Protein AF-A0A1S4BD12-F1 (afdb_monomer)

Structure (mmCIF, N/CA/C/O backbone):
data_AF-A0A1S4BD12-F1
#
_entry.id   AF-A0A1S4BD12-F1
#
loop_
_atom_site.group_PDB
_atom_site.id
_atom_site.type_symbol
_atom_site.label_atom_id
_atom_site.label_alt_id
_atom_site.label_comp_id
_atom_site.label_asym_id
_atom_site.label_entity_id
_atom_site.label_seq_id
_atom_site.pdbx_PDB_ins_code
_atom_site.Cartn_x
_atom_site.Cartn_y
_atom_site.Cartn_z
_atom_site.occupancy
_atom_site.B_iso_or_equiv
_atom_site.auth_seq_id
_atom_site.auth_comp_id
_atom_site.auth_asym_id
_atom_site.auth_atom_id
_atom_site.pdbx_PDB_model_num
ATOM 1 N N . MET A 1 1 ? -9.929 17.372 -2.264 1.00 83.88 1 MET A N 1
ATOM 2 C CA . MET A 1 1 ? -10.841 16.929 -1.181 1.00 83.88 1 MET A CA 1
ATOM 3 C C . MET A 1 1 ? -10.259 17.174 0.211 1.00 83.88 1 MET A C 1
ATOM 5 O O . MET A 1 1 ? -10.929 17.832 0.990 1.00 83.88 1 MET A O 1
ATOM 9 N N . LEU A 1 2 ? -9.037 16.720 0.532 1.00 92.00 2 LEU A N 1
ATOM 10 C CA . LEU A 1 2 ? -8.466 16.893 1.882 1.00 92.00 2 LEU A CA 1
ATOM 11 C C . LEU A 1 2 ? -8.406 18.356 2.366 1.00 92.00 2 LEU A C 1
ATOM 13 O O . LEU A 1 2 ? -8.950 18.605 3.436 1.00 92.00 2 LEU A O 1
ATOM 17 N N . PRO A 1 3 ? -7.917 19.342 1.585 1.00 93.25 3 PRO A N 1
ATOM 18 C CA . PRO A 1 3 ? -7.852 20.737 2.043 1.00 93.25 3 PRO A CA 1
ATOM 19 C C . PRO A 1 3 ? -9.219 21.394 2.290 1.00 93.25 3 PRO A C 1
ATOM 21 O O . PRO A 1 3 ? -9.290 22.441 2.917 1.00 93.25 3 PRO A O 1
ATOM 24 N N . LYS A 1 4 ? -10.312 20.790 1.795 1.00 95.56 4 LYS A N 1
ATOM 25 C CA . LYS A 1 4 ? -11.684 21.279 2.006 1.00 95.56 4 LYS A CA 1
ATOM 26 C C . LYS A 1 4 ? -12.235 20.888 3.383 1.00 95.56 4 LYS A C 1
ATOM 28 O O . LYS A 1 4 ? -13.072 21.601 3.918 1.00 95.56 4 LYS A O 1
ATOM 33 N N . TYR A 1 5 ? -11.789 19.759 3.938 1.00 94.62 5 TYR A N 1
ATOM 34 C CA . TYR A 1 5 ? -12.3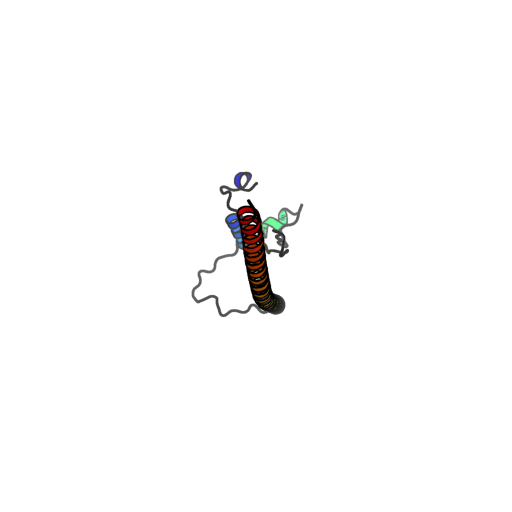20 19.191 5.188 1.00 94.62 5 TYR A CA 1
ATOM 35 C C . TYR A 1 5 ? -11.270 19.082 6.304 1.00 94.62 5 TYR A C 1
ATOM 37 O O . TYR A 1 5 ? -11.621 18.915 7.468 1.00 94.62 5 TYR A O 1
ATOM 45 N N . PHE A 1 6 ? -9.984 19.190 5.965 1.00 94.50 6 PHE A N 1
ATOM 46 C CA . PHE A 1 6 ? -8.856 19.071 6.880 1.00 94.50 6 PHE A CA 1
ATOM 47 C C . PHE A 1 6 ? -7.873 20.222 6.663 1.00 94.50 6 PHE A C 1
ATOM 49 O O . PHE A 1 6 ? -7.687 20.701 5.548 1.00 94.50 6 PHE A O 1
ATOM 56 N N . LYS A 1 7 ? -7.156 20.606 7.725 1.00 94.06 7 LYS A N 1
ATOM 57 C CA . LYS A 1 7 ? -6.114 21.651 7.694 1.00 94.06 7 LYS A CA 1
ATOM 58 C C . LYS A 1 7 ? -4.798 21.190 7.035 1.00 94.06 7 LYS A C 1
ATOM 60 O O . LYS A 1 7 ? -3.744 21.756 7.294 1.00 94.06 7 LYS A O 1
ATOM 65 N N . HIS A 1 8 ? -4.827 20.123 6.238 1.00 94.81 8 HIS A N 1
ATOM 66 C CA . HIS A 1 8 ? -3.665 19.573 5.545 1.00 94.81 8 HIS A CA 1
ATOM 67 C C . HIS A 1 8 ? -4.079 18.938 4.216 1.00 94.81 8 HIS A C 1
ATOM 69 O O . HIS A 1 8 ? -5.206 18.476 4.051 1.00 94.81 8 HIS A O 1
ATOM 75 N N . ASN A 1 9 ? -3.128 18.832 3.287 1.00 94.12 9 ASN A N 1
ATOM 76 C CA . ASN A 1 9 ? -3.306 18.082 2.040 1.00 94.12 9 ASN A CA 1
ATOM 77 C C . ASN A 1 9 ? -2.659 16.681 2.083 1.00 94.12 9 ASN A C 1
ATOM 79 O O . ASN A 1 9 ? -2.688 15.947 1.103 1.00 94.12 9 ASN A O 1
ATOM 83 N N . ASN A 1 10 ? -2.050 16.297 3.212 1.00 93.50 10 ASN A N 1
ATOM 84 C CA . ASN A 1 10 ? -1.308 15.041 3.321 1.00 93.50 10 ASN A CA 1
ATOM 85 C C . ASN A 1 10 ? -2.247 13.842 3.552 1.00 93.50 10 ASN A C 1
ATOM 87 O O . ASN A 1 10 ? -2.933 13.764 4.575 1.00 93.50 10 ASN A O 1
ATOM 91 N N . PHE A 1 11 ? -2.246 12.893 2.615 1.00 93.44 11 PHE A N 1
ATOM 92 C CA . PHE A 1 11 ? -3.038 11.667 2.706 1.00 93.44 11 PHE A CA 1
ATOM 93 C C . PHE A 1 11 ? -2.593 10.753 3.858 1.00 93.44 11 PHE A C 1
ATOM 95 O O . PHE A 1 11 ? -3.433 10.173 4.543 1.00 93.44 11 PHE A O 1
ATOM 102 N N . SER A 1 12 ? -1.297 10.686 4.160 1.00 93.19 12 SER A N 1
ATOM 103 C CA . SER A 1 12 ? -0.772 9.890 5.277 1.00 93.19 12 SER A CA 1
ATOM 104 C C . SER A 1 12 ? -1.300 10.374 6.628 1.00 93.19 12 SER A C 1
ATOM 106 O O . SER A 1 12 ? -1.586 9.562 7.507 1.00 93.19 12 SER A O 1
ATOM 108 N N . SER A 1 13 ? -1.505 11.685 6.790 1.00 92.88 13 SER A N 1
ATOM 109 C CA . SER A 1 13 ? -2.133 12.246 7.993 1.00 92.88 13 SER A CA 1
ATOM 110 C C . SER A 1 13 ? -3.590 11.800 8.130 1.00 92.88 13 SER A C 1
ATOM 112 O O . SER A 1 13 ? -4.019 11.440 9.224 1.00 92.88 13 SER A O 1
ATOM 114 N N . PHE A 1 14 ? -4.332 11.739 7.021 1.00 94.69 14 PHE A N 1
ATOM 115 C CA . PHE A 1 14 ? -5.697 11.208 7.004 1.00 94.69 14 PHE A CA 1
ATOM 116 C C . PHE A 1 14 ? -5.729 9.722 7.399 1.00 94.69 14 PHE A C 1
ATOM 118 O O . PHE A 1 14 ? -6.492 9.334 8.283 1.00 94.69 14 PHE A O 1
ATOM 125 N N . VAL A 1 15 ? -4.835 8.903 6.836 1.00 93.38 15 VAL A N 1
ATOM 126 C CA . VAL A 1 15 ? -4.716 7.478 7.194 1.00 93.38 15 VAL A CA 1
ATOM 127 C C . VAL A 1 15 ? -4.338 7.295 8.669 1.00 93.38 15 VAL A C 1
ATOM 129 O O . VAL A 1 15 ? -4.895 6.436 9.351 1.00 93.38 15 VAL A O 1
ATOM 132 N N . ARG A 1 16 ? -3.446 8.131 9.212 1.00 91.31 16 ARG A N 1
ATOM 133 C CA . ARG A 1 16 ? -3.101 8.105 10.643 1.00 91.31 16 ARG A CA 1
ATOM 134 C C . ARG A 1 16 ? -4.316 8.382 11.531 1.00 91.31 16 ARG A C 1
ATOM 136 O O . ARG A 1 16 ? -4.467 7.727 12.564 1.00 91.31 16 ARG A O 1
ATOM 143 N N . GLN A 1 17 ? -5.188 9.308 11.134 1.00 94.56 17 GLN A N 1
ATOM 144 C CA . GLN A 1 17 ? -6.426 9.575 11.868 1.00 94.56 17 GLN A CA 1
ATOM 145 C C . GLN A 1 17 ? -7.362 8.366 11.825 1.00 94.56 17 GLN A C 1
ATOM 147 O O . GLN A 1 17 ? -7.825 7.933 12.875 1.00 94.56 17 GLN A O 1
ATOM 152 N N . LEU A 1 18 ? -7.552 7.744 10.660 1.00 94.94 18 LEU A N 1
ATOM 153 C CA . LEU A 1 18 ? -8.329 6.505 10.541 1.00 94.94 18 LEU A CA 1
ATOM 154 C C . LEU A 1 18 ? -7.816 5.406 11.488 1.00 94.94 18 LEU A C 1
ATOM 156 O O . LEU A 1 18 ? -8.589 4.838 12.260 1.00 94.94 18 LEU A O 1
ATOM 160 N N . ASN A 1 19 ? -6.502 5.175 11.511 1.00 92.06 19 ASN A N 1
ATOM 161 C CA . ASN A 1 19 ? -5.880 4.182 12.392 1.00 92.06 19 ASN A CA 1
ATOM 162 C C . ASN A 1 19 ? -6.099 4.496 13.883 1.00 92.06 19 ASN A C 1
ATOM 164 O O . ASN A 1 19 ? -6.354 3.594 14.686 1.00 92.06 19 ASN A O 1
ATOM 168 N N . THR A 1 20 ? -6.031 5.779 14.247 1.00 93.38 20 THR A N 1
ATOM 169 C CA . THR A 1 20 ? -6.235 6.278 15.619 1.00 93.38 20 THR A CA 1
ATOM 170 C C . THR A 1 20 ? -7.639 5.960 16.144 1.00 93.38 20 THR A C 1
ATOM 172 O O . THR A 1 20 ? -7.801 5.629 17.320 1.00 93.38 20 THR A O 1
ATOM 175 N N . TYR A 1 21 ? -8.636 6.005 15.260 1.00 93.81 21 TYR A N 1
ATOM 176 C CA . TYR A 1 21 ? -10.029 5.654 15.548 1.00 93.81 21 TYR A CA 1
ATOM 177 C C . TYR A 1 21 ? -10.370 4.195 15.212 1.00 93.81 21 TYR A C 1
ATOM 179 O O . TYR A 1 21 ? -11.524 3.801 15.279 1.00 93.81 21 TYR A O 1
ATOM 187 N N . GLY A 1 22 ? -9.381 3.366 14.865 1.00 92.19 22 GLY A N 1
ATOM 188 C CA . GLY A 1 22 ? -9.568 1.923 14.705 1.00 92.19 22 GLY A CA 1
ATOM 189 C C . GLY A 1 22 ? -10.142 1.454 13.368 1.00 92.19 22 GLY A C 1
ATOM 190 O O . GLY A 1 22 ? -10.480 0.277 13.261 1.00 92.19 22 GLY A O 1
ATOM 191 N N . PHE A 1 23 ? -10.198 2.311 12.349 1.00 94.56 23 PHE A N 1
ATOM 192 C CA . PHE A 1 23 ? -10.539 1.884 10.992 1.00 94.56 23 PHE A CA 1
ATOM 193 C C . PHE A 1 23 ? -9.479 0.918 10.449 1.00 94.56 23 PHE A C 1
ATOM 195 O O . PHE A 1 23 ? -8.279 1.113 10.661 1.00 94.56 23 PHE A O 1
ATOM 202 N N . LYS A 1 24 ? -9.920 -0.116 9.731 1.00 93.56 24 LYS A N 1
ATOM 203 C CA . LYS A 1 24 ? -9.050 -1.136 9.128 1.00 93.56 24 LYS A CA 1
ATOM 204 C C . LYS A 1 24 ? -9.115 -1.065 7.611 1.00 93.56 24 LYS A C 1
ATOM 206 O O . LYS A 1 24 ? -10.178 -0.801 7.054 1.00 93.56 24 LYS A O 1
ATOM 211 N N . LYS A 1 25 ? -7.984 -1.319 6.951 1.00 93.75 25 LYS A N 1
ATOM 212 C CA . LYS A 1 25 ? -7.921 -1.446 5.492 1.00 93.75 25 LYS A CA 1
ATOM 213 C C . LYS A 1 25 ? -8.546 -2.781 5.085 1.00 93.75 25 LYS A C 1
ATOM 215 O O . LYS A 1 25 ? -8.164 -3.809 5.635 1.00 93.75 25 LYS A O 1
ATOM 220 N N . VAL A 1 26 ? -9.481 -2.759 4.138 1.00 91.88 26 VAL A N 1
ATOM 221 C CA . VAL A 1 26 ? -10.220 -3.964 3.700 1.00 91.88 26 VAL A CA 1
ATOM 222 C C . VAL A 1 26 ? -9.842 -4.442 2.298 1.00 91.88 26 VAL A C 1
ATOM 224 O O . VAL A 1 26 ? -10.157 -5.567 1.930 1.00 91.88 26 VAL A O 1
ATOM 227 N N . ALA A 1 27 ? -9.125 -3.623 1.523 1.00 88.62 27 ALA A N 1
ATOM 228 C CA . ALA A 1 27 ? -8.677 -3.972 0.178 1.00 88.62 27 ALA A CA 1
ATOM 229 C C . ALA A 1 27 ? -7.168 -3.763 0.012 1.00 88.62 27 ALA A C 1
ATOM 231 O O . ALA A 1 27 ? -6.606 -2.764 0.459 1.00 88.62 27 ALA A O 1
ATOM 232 N N . SER A 1 28 ? -6.494 -4.676 -0.692 1.00 83.81 28 SER A N 1
ATOM 233 C CA . SER A 1 28 ? -5.058 -4.536 -0.975 1.00 83.81 28 SER A CA 1
ATOM 234 C C . SER A 1 28 ? -4.787 -3.427 -2.003 1.00 83.81 28 SER A C 1
ATOM 236 O O . SER A 1 28 ? -3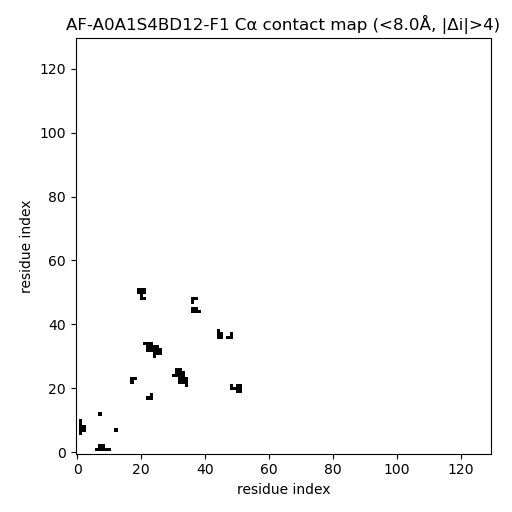.974 -2.532 -1.759 1.00 83.81 28 SER A O 1
ATOM 238 N N . LYS A 1 29 ? -5.552 -3.420 -3.104 1.00 84.62 29 LYS A N 1
ATOM 239 C CA . LYS A 1 29 ? -5.349 -2.536 -4.267 1.00 84.62 29 LYS A CA 1
ATOM 240 C C . LYS A 1 29 ? -6.085 -1.192 -4.191 1.00 84.62 29 LYS A C 1
ATOM 242 O O . LYS A 1 29 ? -5.802 -0.306 -4.990 1.00 84.62 29 LYS A O 1
ATOM 247 N N . ARG A 1 30 ? -7.035 -1.032 -3.263 1.00 89.56 30 ARG A N 1
ATOM 248 C CA . ARG A 1 30 ? -7.854 0.184 -3.114 1.00 89.56 30 ARG A CA 1
ATOM 249 C C . ARG A 1 30 ? -7.715 0.766 -1.710 1.00 89.56 30 ARG A C 1
ATOM 251 O O . ARG A 1 30 ? -7.479 0.039 -0.747 1.00 89.56 30 ARG A O 1
ATOM 258 N N . TRP A 1 31 ? -7.878 2.082 -1.593 1.00 90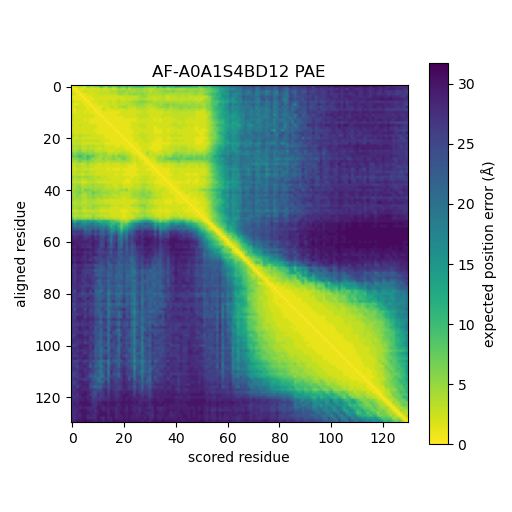.44 31 TRP A N 1
ATOM 259 C CA . TRP A 1 31 ? -7.894 2.799 -0.313 1.00 90.44 31 TRP A CA 1
ATOM 260 C C . TRP A 1 31 ? -9.269 2.696 0.353 1.00 90.44 31 TRP A C 1
ATOM 262 O O . TRP A 1 31 ? -9.952 3.694 0.571 1.00 90.44 31 TRP A O 1
ATOM 272 N N . GLU A 1 32 ? -9.679 1.462 0.640 1.00 94.44 32 GLU A N 1
ATOM 273 C CA . GLU A 1 32 ? -10.953 1.148 1.283 1.00 94.44 32 GLU A CA 1
ATOM 274 C C . GLU A 1 32 ? -10.730 0.843 2.757 1.00 94.44 32 GLU A C 1
ATOM 276 O O . GLU A 1 32 ? -9.894 0.008 3.120 1.00 94.44 32 GLU A O 1
ATOM 281 N N . PHE A 1 33 ? -11.498 1.529 3.599 1.00 94.81 33 PHE A N 1
ATOM 282 C CA . PHE A 1 33 ? -11.421 1.427 5.046 1.00 94.81 33 PHE A CA 1
ATOM 283 C C . PHE A 1 33 ? -12.800 1.149 5.628 1.00 94.81 33 PHE A C 1
ATOM 285 O O . PHE A 1 33 ? -13.798 1.694 5.157 1.00 94.81 33 PHE A O 1
ATOM 292 N N . GLN A 1 34 ? -12.844 0.339 6.680 1.00 93.81 34 GLN A N 1
ATOM 293 C CA . GLN A 1 34 ? -14.078 -0.021 7.369 1.00 93.81 34 GLN A CA 1
ATOM 294 C C . GLN A 1 34 ? -13.918 0.101 8.884 1.00 93.81 34 GLN A C 1
ATOM 296 O O . GLN A 1 34 ? -12.839 -0.122 9.439 1.00 93.81 34 GLN A O 1
ATOM 301 N N . HIS A 1 35 ? -15.023 0.434 9.545 1.00 96.12 35 HIS A N 1
ATOM 302 C CA . HIS A 1 35 ? -15.210 0.294 10.981 1.00 96.12 35 HIS A CA 1
ATOM 303 C C . HIS A 1 35 ? -16.651 -0.165 11.228 1.00 96.12 35 HIS A C 1
ATOM 305 O O . HIS A 1 35 ? -17.579 0.396 10.652 1.00 96.12 35 HIS A O 1
ATOM 311 N N . ASP A 1 36 ? -16.855 -1.136 12.120 1.00 93.94 36 ASP A N 1
ATOM 312 C CA . ASP A 1 36 ? -18.173 -1.750 12.374 1.00 93.94 36 ASP A CA 1
ATOM 313 C C . ASP A 1 36 ? -19.270 -0.752 12.777 1.00 93.94 36 ASP A C 1
ATOM 315 O O . ASP A 1 36 ? -20.453 -0.981 12.539 1.00 93.94 36 ASP A O 1
ATOM 319 N N . LYS A 1 37 ? -18.869 0.379 13.363 1.00 95.56 37 LYS A N 1
ATOM 320 C CA . LYS A 1 37 ? -19.735 1.430 13.897 1.00 95.56 37 LYS A CA 1
ATOM 321 C C . LYS A 1 37 ? -19.804 2.657 12.979 1.00 95.56 37 LYS A C 1
ATOM 323 O O . LYS A 1 37 ? -20.500 3.621 13.267 1.00 95.56 37 LYS A O 1
ATOM 328 N N . PHE A 1 38 ? -19.112 2.623 11.840 1.00 96.81 38 PHE A N 1
ATOM 329 C CA . PHE A 1 38 ? -19.194 3.653 10.811 1.00 96.81 38 PHE A CA 1
ATOM 330 C C . PHE A 1 38 ? -20.105 3.161 9.680 1.00 96.81 38 PHE A C 1
ATOM 332 O O . PHE A 1 38 ? -19.648 2.540 8.720 1.00 96.81 38 PHE A O 1
ATOM 339 N N . LYS A 1 39 ? -21.416 3.407 9.809 1.00 94.81 39 LYS A N 1
ATOM 340 C CA . LYS A 1 39 ? -22.436 2.981 8.834 1.00 94.81 39 LYS A CA 1
ATOM 341 C C . LYS A 1 39 ? -23.232 4.172 8.303 1.00 94.81 39 LYS A C 1
ATOM 343 O O . LYS A 1 39 ? -23.607 5.073 9.054 1.00 94.81 39 LYS A O 1
ATOM 348 N N . LYS A 1 40 ? -23.512 4.171 6.995 1.00 95.56 40 LYS A N 1
ATOM 349 C CA . LYS A 1 40 ? -24.302 5.224 6.337 1.00 95.56 40 LYS A CA 1
ATOM 350 C C . LYS A 1 40 ? -25.700 5.290 6.964 1.00 95.56 40 LYS A C 1
ATOM 352 O O . LYS A 1 40 ? -26.381 4.277 7.039 1.00 95.56 40 LYS A O 1
ATOM 357 N N . GLY A 1 41 ? -26.113 6.483 7.391 1.00 95.25 41 GLY A N 1
ATOM 358 C CA . GLY A 1 41 ? -27.425 6.719 8.006 1.00 95.25 41 GLY A CA 1
ATOM 359 C C . GLY A 1 41 ? -27.512 6.406 9.506 1.00 95.25 41 GLY A C 1
ATOM 360 O O . GLY A 1 41 ? -28.504 6.767 10.125 1.00 95.25 41 GLY A O 1
ATOM 361 N N . CYS A 1 42 ? -26.483 5.812 10.118 1.00 94.19 42 CYS A N 1
ATOM 362 C CA . CYS A 1 42 ? -26.485 5.450 11.541 1.00 94.19 42 CYS A CA 1
ATOM 363 C C . CYS A 1 42 ? -25.525 6.344 12.334 1.00 94.19 42 CYS A C 1
ATOM 365 O O . CYS A 1 42 ? -24.442 5.913 12.734 1.00 94.19 42 CYS A O 1
ATOM 367 N N . ARG A 1 43 ? -25.901 7.609 12.547 1.00 93.81 43 ARG A N 1
ATOM 368 C CA . ARG A 1 43 ? -25.039 8.591 13.227 1.00 93.81 43 ARG A CA 1
ATOM 369 C C . ARG A 1 43 ? -24.784 8.242 14.697 1.00 93.81 43 ARG A C 1
ATOM 371 O O . ARG A 1 43 ? -23.692 8.502 15.184 1.00 93.81 43 ARG A O 1
ATOM 378 N N . GLN A 1 44 ? -25.746 7.606 15.356 1.00 95.62 44 GLN A N 1
ATOM 379 C CA . GLN A 1 44 ? -25.664 7.164 16.749 1.00 95.62 44 GLN A CA 1
ATOM 380 C C . GLN A 1 44 ? -24.472 6.230 17.016 1.00 95.62 44 GLN A C 1
ATOM 382 O O . GLN A 1 44 ? -23.839 6.314 18.058 1.00 95.62 44 GLN A O 1
ATOM 387 N N . LEU A 1 45 ? -24.089 5.403 16.037 1.00 94.44 45 LEU A N 1
ATOM 388 C CA . LEU A 1 45 ? -22.954 4.487 16.182 1.00 94.44 45 LEU A CA 1
ATOM 389 C C . LEU A 1 45 ? -21.600 5.220 16.183 1.00 94.44 45 LEU A C 1
ATOM 391 O O . LEU A 1 45 ? -20.599 4.665 16.632 1.00 94.44 45 LEU A O 1
ATOM 395 N N . LEU A 1 46 ? -21.548 6.469 15.702 1.00 94.38 46 LEU A N 1
ATOM 396 C CA . LEU A 1 46 ? -20.312 7.252 15.681 1.00 94.38 46 LEU A CA 1
ATOM 397 C C . LEU A 1 46 ? -19.843 7.636 17.086 1.00 94.38 46 LEU A C 1
ATOM 399 O O . LEU A 1 46 ? -18.641 7.775 17.290 1.00 94.38 46 LEU A O 1
ATOM 403 N N . GLU A 1 47 ? -20.760 7.776 18.046 1.00 93.62 47 GLU A N 1
ATOM 404 C CA . GLU A 1 47 ? -20.434 8.095 19.447 1.00 93.62 47 GLU A CA 1
ATOM 405 C C . GLU A 1 47 ? -19.599 6.990 20.099 1.00 93.62 47 GLU A C 1
ATOM 407 O O . GLU A 1 47 ? -18.763 7.233 20.967 1.00 93.62 47 GLU A O 1
ATOM 412 N N . GLU A 1 48 ? -19.766 5.764 19.615 1.00 93.50 48 GLU A N 1
ATOM 413 C CA . GLU A 1 48 ? -19.029 4.608 20.087 1.00 93.50 48 GLU A CA 1
ATOM 414 C C . GLU A 1 48 ? -17.633 4.466 19.446 1.00 93.50 48 GLU A C 1
ATOM 416 O O . GLU A 1 48 ? -16.856 3.588 19.848 1.00 93.50 48 GLU A O 1
ATOM 421 N N . ILE A 1 49 ? -17.301 5.288 18.442 1.00 94.38 49 ILE A N 1
ATOM 422 C CA . ILE A 1 49 ? -15.972 5.332 17.823 1.00 94.38 49 ILE A CA 1
ATOM 423 C C . ILE A 1 49 ? -15.090 6.256 18.660 1.00 94.38 49 ILE A C 1
ATOM 425 O O . ILE A 1 49 ? -15.036 7.470 18.465 1.00 94.38 49 ILE A O 1
ATOM 429 N N . THR A 1 50 ? -14.358 5.665 19.598 1.00 93.38 50 THR A N 1
ATOM 430 C CA . THR A 1 50 ? -13.456 6.405 20.481 1.00 93.38 50 THR A CA 1
ATOM 431 C C . THR A 1 50 ? -12.007 6.310 20.019 1.00 93.38 50 THR A C 1
ATOM 433 O O . THR A 1 50 ? -11.571 5.348 19.380 1.00 93.38 50 THR A O 1
ATOM 436 N N . ARG A 1 51 ? -11.229 7.347 20.338 1.00 92.44 51 ARG A N 1
ATOM 437 C CA . ARG A 1 51 ? -9.788 7.355 20.092 1.00 92.44 51 ARG A CA 1
ATOM 438 C C . ARG A 1 51 ? -9.127 6.267 20.933 1.00 92.44 51 ARG A C 1
ATOM 440 O O . ARG A 1 51 ? -9.296 6.240 22.152 1.00 92.44 51 ARG A O 1
ATOM 447 N N . LYS A 1 52 ? -8.302 5.428 20.305 1.00 87.06 52 LYS A N 1
ATOM 448 C CA . LYS A 1 52 ? -7.475 4.466 21.041 1.00 87.06 52 LYS A CA 1
ATOM 449 C C . LYS A 1 52 ? -6.546 5.218 21.997 1.00 87.06 52 LYS A C 1
ATOM 451 O O . LYS A 1 52 ? -5.822 6.124 21.575 1.00 87.06 52 LYS A O 1
ATOM 456 N N . LYS A 1 53 ? -6.576 4.856 23.283 1.00 74.38 53 LYS A N 1
ATOM 457 C CA . LYS A 1 53 ? -5.614 5.361 24.267 1.00 74.38 53 LYS A CA 1
ATOM 458 C C . LYS A 1 53 ? -4.230 4.835 23.882 1.00 74.38 53 LYS A C 1
ATOM 460 O O . LYS A 1 53 ? -4.052 3.632 23.712 1.00 74.38 53 LYS A O 1
ATOM 465 N N . CYS A 1 54 ? -3.270 5.739 23.693 1.00 58.06 54 CYS A N 1
ATOM 466 C CA . CYS A 1 54 ? -1.868 5.345 23.728 1.00 58.06 54 CYS A CA 1
ATOM 467 C C . CYS A 1 54 ? -1.557 5.051 25.191 1.00 58.06 54 CYS A C 1
ATOM 469 O O . CYS A 1 54 ? -1.429 5.990 25.973 1.00 58.06 54 CYS A O 1
ATOM 471 N N . GLU A 1 55 ? -1.476 3.778 25.561 1.00 53.81 55 GLU A N 1
ATOM 472 C CA . GLU A 1 55 ? -0.856 3.416 26.832 1.00 53.81 55 GLU A CA 1
ATOM 473 C C . GLU A 1 55 ? 0.600 3.920 26.797 1.00 53.81 55 GLU A C 1
ATOM 475 O O . GLU A 1 55 ? 1.308 3.639 25.820 1.00 53.81 55 GLU A O 1
ATOM 480 N N . PRO A 1 56 ? 1.058 4.703 27.791 1.00 47.19 56 PRO A N 1
ATOM 481 C CA . PRO A 1 56 ? 2.466 5.050 27.901 1.00 47.19 56 PRO A CA 1
ATOM 482 C C . PRO A 1 56 ? 3.243 3.748 28.116 1.00 47.19 56 PRO A C 1
ATOM 484 O O . PRO A 1 56 ? 3.070 3.058 29.117 1.00 47.19 56 PRO A O 1
ATOM 487 N N . SER A 1 57 ? 4.051 3.362 27.129 1.00 46.16 57 SER A N 1
ATOM 488 C CA . SER A 1 57 ? 4.766 2.089 27.145 1.00 46.16 57 SER A CA 1
ATOM 489 C C . SER A 1 57 ? 5.850 2.093 28.226 1.00 46.16 57 SER A C 1
ATOM 491 O O . SER A 1 57 ? 6.958 2.577 27.997 1.00 46.16 57 SER A O 1
ATOM 493 N N . ALA A 1 58 ? 5.565 1.514 29.386 1.00 51.53 58 ALA A N 1
ATOM 494 C CA . ALA A 1 58 ? 6.598 0.962 30.250 1.00 51.53 58 ALA A CA 1
ATOM 495 C C . ALA A 1 58 ? 6.762 -0.514 29.858 1.00 51.53 58 ALA A C 1
ATOM 497 O O . ALA A 1 58 ? 5.972 -1.334 30.307 1.00 51.53 58 ALA A O 1
ATOM 498 N N . PHE A 1 59 ? 7.755 -0.815 29.008 1.00 42.56 59 PHE A N 1
ATOM 499 C CA . PHE A 1 59 ? 8.173 -2.117 28.431 1.00 42.56 59 PHE A CA 1
ATOM 500 C C . PHE A 1 59 ? 7.917 -2.322 26.916 1.00 42.56 59 PHE A C 1
ATOM 502 O O . PHE A 1 59 ? 6.883 -1.907 26.387 1.00 42.56 59 PHE A O 1
ATOM 509 N N . PRO A 1 60 ? 8.881 -2.940 26.189 1.00 48.31 60 PRO A N 1
ATOM 510 C CA . PRO A 1 60 ? 8.902 -2.988 24.729 1.00 48.31 60 PRO A CA 1
ATOM 511 C C . PRO A 1 60 ? 7.837 -3.929 24.148 1.00 48.31 60 PRO A C 1
ATOM 513 O O . PRO A 1 60 ? 7.652 -5.066 24.571 1.00 48.31 60 PRO A O 1
ATOM 516 N N . ILE A 1 61 ? 7.178 -3.431 23.103 1.00 53.19 61 ILE A N 1
ATOM 517 C CA . ILE A 1 61 ? 5.955 -3.927 22.443 1.00 53.19 61 ILE A CA 1
ATOM 518 C C . ILE A 1 61 ? 6.106 -5.311 21.757 1.00 53.19 61 ILE A C 1
ATOM 520 O O . ILE A 1 61 ? 5.132 -5.867 21.257 1.00 53.19 61 ILE A O 1
ATOM 524 N N . TYR A 1 62 ? 7.293 -5.923 21.750 1.00 52.47 62 TYR A N 1
ATOM 525 C CA . TYR A 1 62 ? 7.603 -7.078 20.893 1.00 52.47 62 TYR A CA 1
ATOM 526 C C . TYR A 1 62 ? 7.169 -8.470 21.403 1.00 52.47 62 TYR A C 1
ATOM 528 O O . TYR A 1 62 ? 7.420 -9.450 20.709 1.00 52.47 62 TYR A O 1
ATOM 536 N N . LEU A 1 63 ? 6.513 -8.601 22.565 1.00 53.59 63 LEU A N 1
ATOM 537 C CA . LEU A 1 63 ? 6.248 -9.920 23.178 1.00 53.59 63 LEU A CA 1
ATOM 538 C C . LEU A 1 63 ? 4.791 -10.218 23.587 1.00 53.59 63 LEU A C 1
ATOM 540 O O . LEU A 1 63 ? 4.570 -11.098 24.413 1.00 53.59 63 LEU A O 1
ATOM 544 N N . LYS A 1 64 ? 3.766 -9.569 23.012 1.00 45.94 64 LYS A N 1
ATOM 545 C CA . LYS A 1 64 ? 2.365 -9.993 23.257 1.00 45.94 64 LYS A CA 1
ATOM 546 C C . LYS A 1 64 ? 1.622 -10.4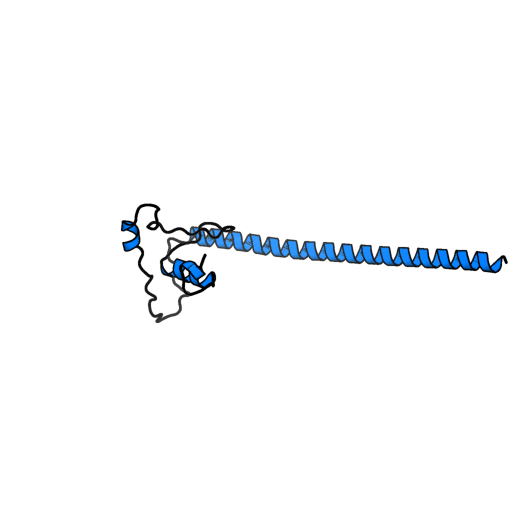30 21.989 1.00 45.94 64 LYS A C 1
ATOM 548 O O . LYS A 1 64 ? 1.064 -9.585 21.288 1.00 45.94 64 LYS A O 1
ATOM 553 N N . PRO A 1 65 ? 1.525 -11.745 21.719 1.00 43.94 65 PRO A N 1
ATOM 554 C CA . PRO A 1 65 ? 0.552 -12.290 20.781 1.00 43.94 65 PRO A CA 1
ATOM 555 C C . PRO A 1 65 ? -0.861 -12.185 21.377 1.00 43.94 65 PRO A C 1
ATOM 557 O O . PRO A 1 65 ? -1.155 -12.761 22.418 1.00 43.94 65 PRO A O 1
ATOM 560 N N . THR A 1 66 ? -1.751 -11.440 20.718 1.00 46.66 66 THR A N 1
ATOM 561 C CA . THR A 1 66 ? -3.198 -11.522 20.971 1.00 46.66 66 THR A CA 1
ATOM 562 C C .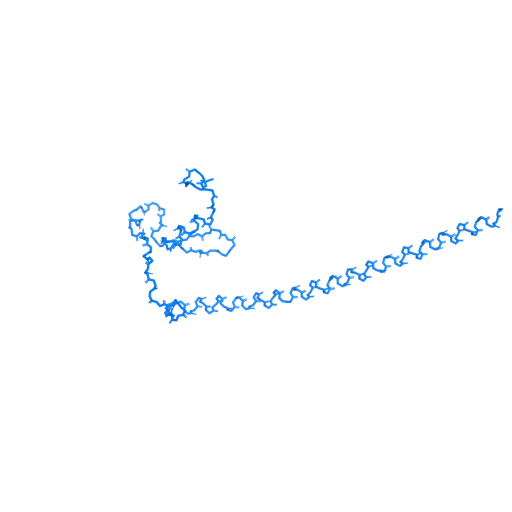 THR A 1 66 ? -3.751 -12.703 20.171 1.00 46.66 66 THR A C 1
ATOM 564 O O . THR A 1 66 ? -3.720 -12.686 18.940 1.00 46.66 66 THR A O 1
ATOM 567 N N . GLU A 1 67 ? -4.263 -13.723 20.857 1.00 51.22 67 GLU A N 1
ATOM 568 C CA . GLU A 1 67 ? -4.600 -15.048 20.301 1.00 51.22 67 GLU A CA 1
ATOM 569 C C . GLU A 1 67 ? -5.719 -15.067 19.241 1.00 51.22 67 GLU A C 1
ATOM 571 O O . GLU A 1 67 ? -5.903 -16.067 18.557 1.00 51.22 67 GLU A O 1
ATOM 576 N N . ARG A 1 68 ? -6.427 -13.954 19.009 1.00 45.31 68 ARG A N 1
ATOM 577 C CA . ARG A 1 68 ? -7.461 -13.857 17.958 1.00 45.31 68 ARG A CA 1
ATOM 578 C C . ARG A 1 68 ? -6.935 -13.538 16.552 1.00 45.31 68 ARG A C 1
ATOM 580 O O . ARG A 1 68 ? -7.723 -13.531 15.615 1.00 45.31 68 ARG A O 1
ATOM 587 N N . ASN A 1 69 ? -5.635 -13.276 16.389 1.00 49.09 69 ASN A N 1
ATOM 588 C CA . ASN A 1 69 ? -5.049 -12.823 15.117 1.00 49.09 69 ASN A CA 1
ATOM 589 C C . ASN A 1 69 ? -4.073 -13.832 14.471 1.00 49.09 69 ASN A C 1
ATOM 591 O O . ASN A 1 69 ? -3.419 -13.520 13.481 1.00 49.09 69 ASN A O 1
ATOM 595 N N . THR A 1 70 ? -3.937 -15.039 15.021 1.00 49.19 70 THR A N 1
ATOM 596 C CA . THR A 1 70 ? -2.917 -16.021 14.604 1.00 49.19 70 THR A CA 1
ATOM 597 C C . THR A 1 70 ? -3.144 -16.601 13.206 1.00 49.19 70 THR A C 1
ATOM 599 O O . THR A 1 70 ? -2.171 -16.864 12.503 1.00 49.19 70 THR A O 1
ATOM 602 N N . PHE A 1 71 ? -4.397 -16.748 12.765 1.00 52.22 71 PHE A N 1
ATOM 603 C CA . PHE A 1 71 ? -4.719 -17.232 11.415 1.00 52.22 71 PHE A CA 1
ATOM 604 C C . PHE A 1 71 ? -4.444 -16.182 10.330 1.00 52.22 71 PHE A C 1
ATOM 606 O O . PHE A 1 71 ? -3.752 -16.483 9.362 1.00 52.22 71 PHE A O 1
ATOM 613 N N . ALA A 1 72 ? -4.878 -14.934 10.537 1.00 52.88 72 ALA A N 1
ATOM 614 C CA . ALA A 1 72 ? -4.643 -13.843 9.588 1.00 52.88 72 ALA A CA 1
ATOM 615 C C . ALA A 1 72 ? -3.147 -13.498 9.456 1.00 52.88 72 ALA A C 1
ATOM 617 O O . ALA A 1 72 ? -2.657 -13.278 8.353 1.00 52.88 72 ALA A O 1
ATOM 618 N N . ILE A 1 73 ? -2.392 -13.529 10.564 1.00 55.62 73 ILE A N 1
ATOM 619 C CA . ILE A 1 73 ? -0.938 -13.303 10.541 1.00 55.62 73 ILE A CA 1
ATOM 620 C C . ILE A 1 73 ? -0.203 -14.457 9.840 1.00 55.62 73 ILE A C 1
ATOM 622 O O . ILE A 1 73 ? 0.799 -14.221 9.167 1.00 55.62 73 ILE A O 1
ATOM 626 N N . LYS A 1 74 ? -0.661 -15.709 9.983 1.00 57.47 74 LYS A N 1
ATOM 627 C CA . LYS A 1 74 ? -0.063 -16.846 9.262 1.00 57.47 74 LYS A CA 1
ATOM 628 C C . LYS A 1 74 ? -0.270 -16.712 7.758 1.00 57.47 74 LYS A C 1
ATOM 630 O O . LYS A 1 74 ? 0.704 -16.807 7.023 1.00 57.47 74 LYS A O 1
ATOM 635 N N . GLU A 1 75 ? -1.491 -16.425 7.322 1.00 58.50 75 GLU A N 1
ATOM 636 C CA . GLU A 1 75 ? -1.827 -16.274 5.903 1.00 58.50 75 GLU A CA 1
ATOM 637 C C . GLU A 1 75 ? -1.106 -15.076 5.259 1.00 58.50 75 GLU A C 1
ATOM 639 O O . GLU A 1 75 ? -0.553 -15.191 4.161 1.00 58.50 75 GLU A O 1
ATOM 644 N N . GLU A 1 76 ? -1.004 -13.951 5.974 1.00 66.69 76 GLU A N 1
ATOM 645 C CA . GLU A 1 76 ? -0.239 -12.780 5.532 1.00 66.69 76 GLU A CA 1
ATOM 646 C C . GLU A 1 76 ? 1.267 -13.080 5.454 1.00 66.69 76 GLU A C 1
ATOM 648 O O . GLU A 1 76 ? 1.926 -12.695 4.487 1.00 66.69 76 GLU A O 1
ATOM 653 N N . ASN A 1 77 ? 1.820 -13.832 6.411 1.00 68.19 77 ASN A N 1
ATOM 654 C CA . ASN A 1 77 ? 3.220 -14.259 6.369 1.00 68.19 77 ASN A CA 1
ATOM 655 C C . ASN A 1 77 ? 3.505 -15.238 5.223 1.00 68.19 77 ASN A C 1
ATOM 657 O O . ASN A 1 77 ? 4.533 -15.094 4.560 1.00 68.19 77 ASN A O 1
ATOM 661 N N . THR A 1 78 ? 2.606 -16.189 4.958 1.00 75.19 78 THR A N 1
ATOM 662 C CA . THR A 1 78 ? 2.723 -17.117 3.823 1.00 75.19 78 THR A CA 1
ATOM 663 C C . THR A 1 78 ? 2.649 -16.361 2.498 1.00 75.19 78 THR A C 1
ATOM 665 O O . THR A 1 78 ? 3.508 -16.537 1.636 1.00 75.19 78 THR A O 1
ATOM 668 N N . THR A 1 79 ? 1.695 -15.437 2.363 1.00 80.94 79 THR A N 1
ATOM 669 C CA . THR A 1 79 ? 1.568 -14.576 1.177 1.00 80.94 79 THR A CA 1
ATOM 670 C C . THR A 1 79 ? 2.822 -13.725 0.974 1.00 80.94 79 THR A C 1
ATOM 672 O O . THR A 1 79 ? 3.329 -13.604 -0.140 1.00 80.94 79 THR A O 1
ATOM 675 N N . ARG A 1 80 ? 3.383 -13.174 2.058 1.00 83.50 80 ARG A N 1
ATOM 676 C CA . ARG A 1 80 ? 4.625 -12.392 2.017 1.00 83.50 80 ARG A CA 1
ATOM 677 C C . ARG A 1 80 ? 5.825 -13.227 1.570 1.00 83.50 80 ARG A C 1
ATOM 679 O O . ARG A 1 80 ? 6.652 -12.722 0.816 1.00 83.50 80 ARG A O 1
ATOM 686 N N . GLN A 1 81 ? 5.925 -14.480 2.016 1.00 83.19 81 GLN A N 1
ATOM 687 C CA . GLN A 1 81 ? 6.988 -15.398 1.595 1.00 83.19 81 GLN A CA 1
ATOM 688 C C . GLN A 1 81 ? 6.880 -15.754 0.109 1.00 83.19 81 GLN A C 1
ATOM 690 O O . GLN A 1 81 ? 7.881 -15.674 -0.599 1.00 83.19 81 GLN A O 1
ATOM 695 N N . LEU A 1 82 ? 5.674 -16.059 -0.381 1.00 88.56 82 LEU A N 1
ATOM 696 C CA . LEU A 1 82 ? 5.440 -16.340 -1.802 1.00 88.56 82 LEU A CA 1
ATOM 697 C C . LEU A 1 82 ? 5.804 -15.138 -2.681 1.00 88.56 82 LEU A C 1
ATOM 699 O O . LEU A 1 82 ? 6.535 -15.288 -3.656 1.00 88.56 82 LEU A O 1
ATOM 703 N N . LEU A 1 83 ? 5.384 -13.932 -2.286 1.00 88.06 83 LEU A N 1
ATOM 704 C CA . LEU A 1 83 ? 5.727 -12.700 -3.000 1.00 88.06 83 LEU A CA 1
ATOM 705 C C . LEU A 1 83 ? 7.235 -12.419 -3.000 1.00 88.06 83 LEU A C 1
ATOM 707 O O . LEU A 1 83 ? 7.760 -11.879 -3.974 1.00 88.06 83 LEU A O 1
ATOM 711 N N . MET A 1 84 ? 7.947 -12.746 -1.918 1.00 85.38 84 MET A N 1
ATOM 712 C CA . MET A 1 84 ? 9.406 -12.603 -1.867 1.00 85.38 84 MET A CA 1
ATOM 713 C C . MET A 1 84 ? 10.104 -13.554 -2.841 1.00 85.38 84 MET A C 1
ATOM 715 O O . MET A 1 84 ? 11.022 -13.122 -3.543 1.00 85.38 84 MET A O 1
ATOM 719 N N . GLU A 1 85 ? 9.658 -14.808 -2.917 1.00 91.62 85 GLU A N 1
ATOM 720 C CA . GLU A 1 85 ? 10.225 -15.790 -3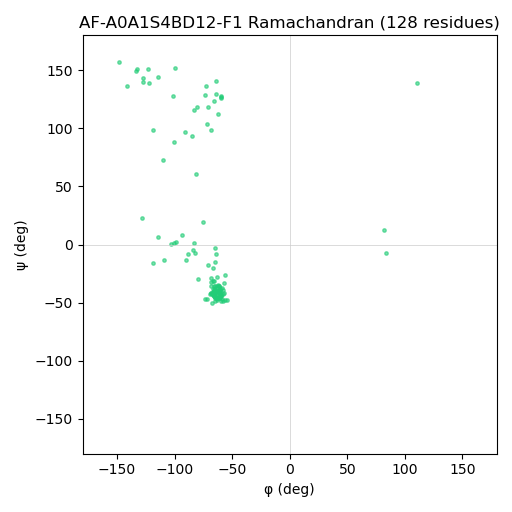.847 1.00 91.62 85 GLU A CA 1
ATOM 721 C C . GLU A 1 85 ? 9.901 -15.433 -5.304 1.00 91.62 85 GLU A C 1
ATOM 723 O O . GLU A 1 85 ? 10.787 -15.442 -6.157 1.00 91.62 85 GLU A O 1
ATOM 728 N N . GLU A 1 86 ? 8.672 -14.996 -5.590 1.00 91.88 86 GLU A N 1
ATOM 729 C CA . GLU A 1 86 ? 8.288 -14.500 -6.915 1.00 91.88 86 GLU A CA 1
ATOM 730 C C . GLU A 1 86 ? 9.144 -13.295 -7.336 1.00 91.88 86 GLU A C 1
ATOM 732 O O . GLU A 1 86 ? 9.686 -13.267 -8.438 1.00 91.88 86 GLU A O 1
ATOM 737 N N . ASN A 1 87 ? 9.370 -12.330 -6.438 1.00 92.12 87 ASN A N 1
ATOM 738 C CA . ASN A 1 87 ? 10.255 -11.195 -6.717 1.00 92.12 87 ASN A CA 1
ATOM 739 C C . ASN A 1 87 ? 11.697 -11.623 -7.008 1.00 92.12 87 ASN A C 1
ATOM 741 O O . ASN A 1 87 ? 12.382 -10.997 -7.821 1.00 92.12 87 ASN A O 1
ATOM 745 N N . LYS A 1 88 ? 12.186 -12.663 -6.334 1.00 93.94 88 LYS A N 1
ATOM 746 C CA . LYS A 1 88 ? 13.518 -13.218 -6.579 1.00 93.94 88 LYS A CA 1
ATOM 747 C C . LYS A 1 88 ? 13.590 -13.870 -7.961 1.00 93.94 88 LYS A C 1
ATOM 749 O O . LYS A 1 88 ? 14.548 -13.614 -8.691 1.00 93.94 88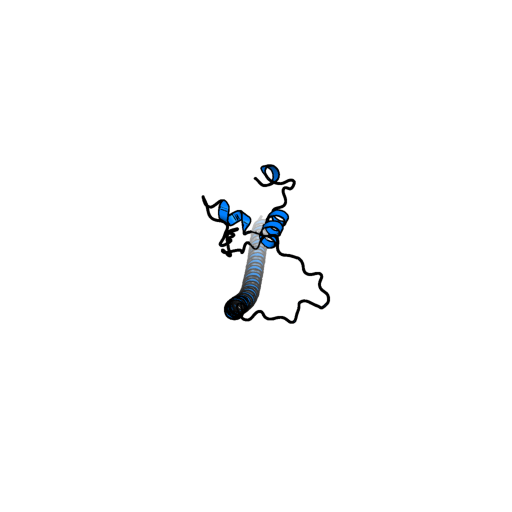 LYS A O 1
ATOM 754 N N . ASN A 1 89 ? 12.558 -14.620 -8.342 1.00 95.75 89 ASN A N 1
ATOM 755 C CA . ASN A 1 89 ? 12.447 -15.235 -9.664 1.00 95.75 89 ASN A CA 1
ATOM 756 C C . ASN A 1 89 ? 12.367 -14.177 -10.770 1.00 95.75 89 ASN A C 1
ATOM 758 O O . ASN A 1 89 ? 13.170 -14.210 -11.698 1.00 95.75 89 ASN A O 1
ATOM 762 N N . LEU A 1 90 ? 11.512 -13.164 -10.608 1.00 95.31 90 LEU A N 1
ATOM 763 C CA . LEU A 1 90 ? 11.398 -12.043 -11.547 1.00 95.31 90 LEU A CA 1
ATOM 764 C C . LEU A 1 90 ? 12.719 -11.282 -11.705 1.00 95.31 90 LEU A C 1
ATOM 766 O O . LEU A 1 90 ? 13.071 -10.854 -12.802 1.00 95.31 90 LEU A O 1
ATOM 770 N N . ARG A 1 91 ? 13.492 -11.113 -10.625 1.00 94.50 91 ARG A N 1
ATOM 771 C CA . ARG A 1 91 ? 14.826 -10.492 -10.705 1.00 94.50 91 ARG A CA 1
ATOM 772 C C . ARG A 1 91 ? 15.807 -11.327 -11.521 1.00 94.50 91 ARG A C 1
ATOM 774 O O . ARG A 1 91 ? 16.625 -10.736 -12.225 1.00 94.50 91 ARG A O 1
ATOM 781 N N . LYS A 1 92 ? 15.735 -12.655 -11.411 1.00 96.12 92 LYS A N 1
ATOM 782 C CA . LYS A 1 92 ? 16.562 -13.579 -12.189 1.00 96.12 92 LYS A CA 1
ATOM 783 C C . LYS A 1 92 ? 16.184 -13.527 -13.670 1.00 96.12 92 LYS A C 1
ATOM 785 O O . LYS A 1 92 ? 17.055 -13.284 -14.496 1.00 96.12 92 LYS A O 1
ATOM 790 N N . GLU A 1 93 ? 14.896 -13.638 -13.984 1.00 96.25 93 GLU A N 1
ATOM 791 C CA . GLU A 1 93 ? 14.387 -13.554 -15.358 1.00 96.25 93 GLU A CA 1
ATOM 792 C C . GLU A 1 93 ? 14.728 -12.204 -16.006 1.00 96.25 93 GLU A C 1
ATOM 794 O O . GLU A 1 93 ? 15.230 -12.144 -17.126 1.00 96.25 93 GLU A O 1
ATOM 799 N N . ARG A 1 94 ? 14.567 -11.101 -15.264 1.00 96.19 94 ARG A N 1
ATOM 800 C CA . ARG A 1 94 ? 14.971 -9.767 -15.728 1.00 96.19 94 ARG A CA 1
ATOM 801 C C . ARG A 1 94 ? 16.455 -9.710 -16.096 1.00 96.19 94 ARG A C 1
ATOM 803 O O . ARG A 1 94 ? 16.800 -9.063 -17.081 1.00 96.19 94 ARG A O 1
ATOM 810 N N . LEU A 1 95 ? 17.326 -10.338 -15.304 1.00 97.44 95 LEU A N 1
ATOM 811 C CA . LEU A 1 95 ? 18.761 -10.371 -15.587 1.00 97.44 95 LEU A CA 1
ATOM 812 C C . LEU A 1 95 ? 19.055 -11.185 -16.853 1.00 97.44 95 LEU A C 1
ATOM 814 O O . LEU A 1 95 ? 19.830 -10.738 -17.695 1.00 97.44 95 LEU A O 1
ATOM 818 N N . GLU A 1 96 ? 18.408 -12.338 -17.017 1.00 97.75 96 GLU A N 1
ATOM 819 C CA . GLU A 1 96 ? 18.551 -13.181 -18.210 1.00 97.75 96 GLU A CA 1
ATOM 820 C C . GLU A 1 96 ? 18.101 -12.444 -19.478 1.00 97.75 96 GLU A C 1
ATOM 822 O O . GLU A 1 96 ? 18.838 -12.405 -20.465 1.00 97.75 96 GLU A O 1
ATOM 827 N N . LEU A 1 97 ? 16.947 -11.773 -19.435 1.00 97.88 97 LEU A N 1
ATOM 828 C CA . LEU A 1 97 ? 16.459 -10.953 -20.546 1.00 97.88 97 LEU A CA 1
ATOM 829 C C . LEU A 1 97 ? 17.415 -9.796 -20.864 1.00 97.88 97 LEU A C 1
ATOM 831 O O . LEU A 1 97 ? 17.703 -9.537 -22.031 1.00 97.88 97 LEU A O 1
ATOM 835 N N . GLN A 1 98 ? 17.964 -9.126 -19.846 1.00 97.56 98 GLN A N 1
ATOM 836 C CA . GLN A 1 98 ? 18.976 -8.085 -20.053 1.00 97.56 98 GLN A CA 1
ATOM 837 C C . GLN A 1 98 ? 20.239 -8.631 -20.731 1.00 97.56 98 GLN A C 1
ATOM 839 O O . GLN A 1 98 ? 20.775 -7.983 -21.631 1.00 97.56 98 GLN A O 1
ATOM 844 N N . MET A 1 99 ? 20.697 -9.825 -20.346 1.00 97.44 99 MET A N 1
ATOM 845 C CA . MET A 1 99 ? 21.836 -10.479 -20.995 1.00 97.44 99 MET A CA 1
ATOM 846 C C . MET A 1 99 ? 21.538 -10.827 -22.457 1.00 97.44 99 MET A C 1
ATOM 848 O O . MET A 1 99 ? 22.393 -10.613 -23.318 1.00 97.44 99 MET A O 1
ATOM 852 N N . GLN A 1 100 ? 20.332 -11.317 -22.756 1.00 97.62 100 GLN A N 1
ATOM 853 C CA . GLN A 1 100 ? 19.913 -11.603 -24.130 1.00 97.62 100 GLN A CA 1
ATOM 854 C C . GLN A 1 100 ? 19.878 -10.332 -24.983 1.00 97.62 100 GLN A C 1
ATOM 856 O O . GLN A 1 100 ? 20.436 -10.323 -26.079 1.00 97.62 100 GLN A O 1
ATOM 861 N N . ILE A 1 101 ? 19.297 -9.243 -24.469 1.00 97.12 101 ILE A N 1
ATOM 862 C CA . ILE A 1 101 ? 19.267 -7.947 -25.163 1.00 97.12 101 ILE A CA 1
ATOM 863 C C . ILE A 1 101 ? 20.691 -7.471 -25.471 1.00 97.12 101 ILE A C 1
ATOM 865 O O . ILE A 1 101 ? 20.987 -7.138 -26.617 1.00 97.12 101 ILE A O 1
ATOM 869 N N . ALA A 1 102 ? 21.593 -7.505 -24.487 1.00 97.25 102 ALA A N 1
ATOM 870 C CA . ALA A 1 102 ? 22.985 -7.105 -24.686 1.00 97.25 102 ALA A CA 1
ATOM 871 C C . ALA A 1 102 ? 23.698 -7.978 -25.738 1.00 97.25 102 ALA A C 1
ATOM 873 O O . ALA A 1 102 ? 24.493 -7.484 -26.540 1.00 97.25 102 ALA A O 1
ATOM 874 N N . HIS A 1 103 ? 23.398 -9.278 -25.767 1.00 97.81 103 HIS A N 1
ATOM 875 C CA . HIS A 1 103 ? 23.925 -10.188 -26.778 1.00 97.81 103 HIS A CA 1
ATOM 876 C C . HIS A 1 103 ? 23.422 -9.844 -28.189 1.00 97.81 103 HIS A C 1
ATOM 878 O O . HIS A 1 103 ? 24.229 -9.770 -29.118 1.00 97.81 103 HIS A O 1
ATOM 884 N N . PHE A 1 104 ? 22.121 -9.583 -28.355 1.00 97.56 104 PHE A N 1
ATOM 885 C CA . PHE A 1 104 ? 21.555 -9.182 -29.646 1.00 97.56 104 PHE A CA 1
ATOM 886 C C . PHE A 1 104 ? 22.113 -7.843 -30.132 1.00 97.56 104 PHE A C 1
ATOM 888 O O . PHE A 1 104 ? 22.532 -7.753 -31.283 1.00 97.56 104 PHE A O 1
ATOM 895 N N . GLN A 1 105 ? 22.235 -6.849 -29.250 1.00 95.88 105 GLN A N 1
ATOM 896 C CA . GLN A 1 105 ? 22.868 -5.565 -29.575 1.00 95.88 105 GLN A CA 1
ATOM 897 C C . GLN A 1 105 ? 24.317 -5.747 -30.049 1.00 95.88 105 GLN A C 1
ATOM 899 O O . GLN A 1 105 ? 24.760 -5.106 -30.999 1.00 95.88 105 GLN A O 1
ATOM 904 N N . LYS A 1 106 ? 25.070 -6.665 -29.430 1.00 96.19 106 LYS A N 1
ATOM 905 C CA . LYS A 1 106 ? 26.439 -6.982 -29.861 1.00 96.19 106 LYS A CA 1
ATOM 906 C C . LYS A 1 106 ? 26.481 -7.621 -31.252 1.00 96.19 106 LYS A C 1
ATOM 908 O O . LYS A 1 106 ? 27.401 -7.337 -32.018 1.00 96.19 106 LYS A O 1
ATOM 913 N N . LEU A 1 107 ? 25.531 -8.500 -31.572 1.00 96.44 107 LEU A N 1
ATOM 914 C CA . LEU A 1 107 ? 25.420 -9.100 -32.906 1.00 96.44 107 LEU A CA 1
ATOM 915 C C . LEU A 1 107 ? 25.059 -8.054 -33.961 1.00 96.44 107 LEU A C 1
ATOM 917 O O . LEU A 1 107 ? 25.671 -8.036 -35.025 1.00 96.44 107 LEU A O 1
ATOM 921 N N . GLU A 1 108 ? 24.120 -7.166 -33.645 1.00 94.94 108 GLU A N 1
ATOM 922 C CA . GLU A 1 108 ? 23.727 -6.055 -34.510 1.00 94.94 108 GLU A CA 1
ATOM 923 C C . GLU A 1 108 ? 24.921 -5.145 -34.825 1.00 94.94 108 GLU A C 1
ATOM 925 O O . GLU A 1 108 ? 25.200 -4.878 -35.992 1.00 94.94 108 GLU A O 1
ATOM 930 N N . MET A 1 109 ? 25.705 -4.769 -33.809 1.00 94.94 109 MET A N 1
ATOM 931 C CA . MET A 1 109 ? 26.928 -3.984 -34.001 1.00 94.94 109 MET A CA 1
ATOM 932 C C . MET A 1 109 ? 27.934 -4.671 -34.930 1.00 94.94 109 MET A C 1
ATOM 934 O O . MET A 1 109 ? 28.495 -4.024 -35.811 1.00 94.94 109 MET A O 1
ATOM 938 N N . LYS A 1 110 ? 28.138 -5.985 -34.776 1.00 94.56 110 LYS A N 1
ATOM 939 C CA . LYS A 1 110 ? 29.026 -6.752 -35.665 1.00 94.56 110 LYS A CA 1
ATOM 940 C C . LYS A 1 110 ? 28.509 -6.803 -37.100 1.00 94.56 110 LYS A C 1
ATOM 942 O O . LYS A 1 110 ? 29.297 -6.700 -38.033 1.00 94.56 110 LYS A O 1
ATOM 947 N N . LEU A 1 111 ? 27.200 -6.973 -37.288 1.00 93.81 111 LEU A N 1
ATOM 948 C CA . LEU A 1 111 ? 26.588 -6.973 -38.618 1.00 93.81 111 LEU A CA 1
ATOM 949 C C . LEU A 1 111 ? 26.771 -5.619 -39.304 1.00 93.81 111 LEU A C 1
ATOM 951 O O . LEU A 1 111 ? 27.167 -5.581 -40.469 1.00 93.81 111 LEU A O 1
ATOM 955 N N . LEU A 1 112 ? 26.544 -4.521 -38.578 1.00 92.81 112 LEU A N 1
ATOM 956 C CA . LEU A 1 112 ? 26.783 -3.167 -39.079 1.00 92.81 112 LEU A CA 1
ATOM 957 C C . LEU A 1 112 ? 28.250 -2.961 -39.474 1.00 92.81 112 LEU A C 1
ATOM 959 O O . LEU A 1 112 ? 28.520 -2.421 -40.545 1.00 92.81 112 LEU A O 1
ATOM 963 N N . GLU A 1 113 ? 29.191 -3.440 -38.661 1.00 92.69 113 GLU A N 1
ATOM 964 C CA . GLU A 1 113 ? 30.623 -3.375 -38.966 1.00 92.69 113 GLU A CA 1
ATOM 965 C C . GLU A 1 113 ? 30.974 -4.156 -40.246 1.00 92.69 113 GLU A C 1
ATOM 967 O O . GLU A 1 113 ? 31.640 -3.619 -41.135 1.00 92.69 113 GLU A O 1
ATOM 972 N N . CYS A 1 114 ? 30.466 -5.384 -40.398 1.00 91.69 114 CYS A N 1
ATOM 973 C CA . CYS A 1 114 ? 30.661 -6.180 -41.614 1.00 91.69 114 CYS A CA 1
ATOM 974 C C . CYS A 1 114 ? 30.078 -5.498 -42.860 1.00 91.69 114 CYS A C 1
ATOM 976 O O . CYS A 1 114 ? 30.709 -5.505 -43.920 1.00 91.69 114 CYS A O 1
ATOM 978 N N . LEU A 1 115 ? 28.889 -4.898 -42.747 1.00 89.31 115 LEU A N 1
ATOM 979 C CA . LEU A 1 115 ? 28.273 -4.157 -43.849 1.00 89.31 115 LEU A CA 1
ATOM 980 C C . LEU A 1 115 ? 29.083 -2.906 -44.208 1.00 89.31 115 LEU A C 1
ATOM 982 O O . LEU A 1 115 ? 29.295 -2.655 -45.394 1.00 89.31 115 LEU A O 1
ATOM 986 N N . SER A 1 116 ? 29.594 -2.171 -43.216 1.00 87.88 116 SER A N 1
ATOM 987 C CA . SER A 1 116 ? 30.465 -1.010 -43.448 1.00 87.88 116 SER A CA 1
ATOM 988 C C . SER A 1 116 ? 31.726 -1.410 -44.213 1.00 87.88 116 SER A C 1
ATOM 990 O O . SER A 1 116 ? 32.030 -0.831 -45.256 1.00 87.88 116 SER A O 1
ATOM 992 N N . GLN A 1 117 ? 32.407 -2.471 -43.767 1.00 87.50 117 GLN A N 1
ATOM 993 C CA . GLN A 1 117 ? 33.597 -2.999 -44.441 1.00 87.50 117 GLN A CA 1
ATOM 994 C C . GLN A 1 117 ? 33.294 -3.455 -45.875 1.00 87.50 117 GLN A C 1
ATOM 996 O O . GLN A 1 117 ? 34.093 -3.233 -46.785 1.00 87.50 117 GLN A O 1
ATOM 1001 N N . TYR A 1 118 ? 32.142 -4.088 -46.111 1.00 84.25 118 TYR A N 1
ATOM 1002 C CA . TYR A 1 118 ? 31.742 -4.516 -47.452 1.00 84.25 118 TYR A CA 1
ATOM 1003 C C . TYR A 1 118 ? 31.487 -3.328 -48.392 1.00 84.25 118 TYR A C 1
ATOM 1005 O O . TYR A 1 118 ? 31.949 -3.337 -49.540 1.00 84.25 118 TYR A O 1
ATOM 1013 N N . VAL A 1 119 ? 30.784 -2.298 -47.915 1.00 84.62 119 VAL A N 1
ATOM 1014 C CA . VAL A 1 119 ? 30.499 -1.081 -48.690 1.00 84.62 119 VAL A CA 1
ATOM 1015 C C . VAL A 1 119 ? 31.791 -0.322 -48.999 1.00 84.62 119 VAL A C 1
ATOM 1017 O O . VAL A 1 119 ? 32.017 0.039 -50.15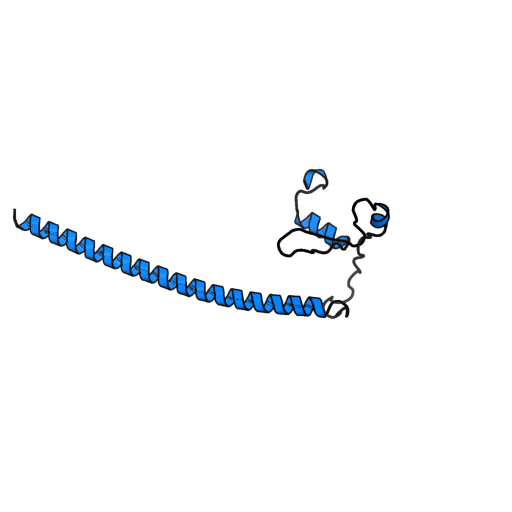6 1.00 84.62 119 VAL A O 1
ATOM 1020 N N . GLU A 1 120 ? 32.678 -0.150 -48.019 1.00 78.88 120 GLU A N 1
ATOM 1021 C CA . GLU A 1 120 ? 33.987 0.490 -48.209 1.00 78.88 120 GLU A CA 1
ATOM 1022 C C . GLU A 1 120 ? 34.861 -0.273 -49.212 1.00 78.88 120 GLU A C 1
ATOM 1024 O O . GLU A 1 120 ? 35.426 0.320 -50.134 1.00 78.88 120 GLU A O 1
ATOM 1029 N N . ASN A 1 121 ? 34.922 -1.601 -49.104 1.00 75.25 121 ASN A N 1
ATOM 1030 C CA . ASN A 1 121 ? 35.671 -2.434 -50.044 1.00 75.25 121 ASN A CA 1
ATOM 1031 C C . ASN A 1 121 ? 35.090 -2.389 -51.464 1.00 75.25 121 ASN A C 1
ATOM 1033 O O . ASN A 1 121 ? 35.846 -2.391 -52.439 1.00 75.25 121 ASN A O 1
ATOM 1037 N N . SER A 1 122 ? 33.766 -2.299 -51.599 1.00 70.69 122 SER A N 1
ATOM 1038 C CA . SER A 1 122 ? 33.091 -2.169 -52.895 1.00 70.69 122 SER A CA 1
ATOM 1039 C C . SER A 1 122 ? 33.364 -0.808 -53.542 1.00 70.69 122 SER A C 1
ATOM 1041 O O . SER A 1 122 ? 33.688 -0.748 -54.729 1.00 70.69 122 SER A O 1
ATOM 1043 N N . GLN A 1 123 ? 33.335 0.282 -52.766 1.00 60.50 123 GLN A N 1
ATOM 1044 C CA . GLN A 1 123 ? 33.688 1.616 -53.266 1.00 60.50 123 GLN A CA 1
ATOM 1045 C C . GLN A 1 123 ? 35.169 1.732 -53.649 1.00 60.50 123 GLN A C 1
ATOM 1047 O O . GLN A 1 123 ? 35.494 2.326 -54.678 1.00 60.50 123 GLN A O 1
ATOM 1052 N N . ASN A 1 124 ? 36.070 1.117 -52.880 1.00 59.31 124 ASN A N 1
ATOM 1053 C CA . ASN A 1 124 ? 37.500 1.084 -53.196 1.00 59.31 124 ASN A CA 1
ATOM 1054 C C . ASN A 1 124 ? 37.805 0.268 -54.464 1.00 59.31 124 ASN A C 1
ATOM 1056 O O . ASN A 1 124 ? 38.729 0.608 -55.201 1.00 59.31 124 ASN A O 1
ATOM 1060 N N . LYS A 1 125 ? 37.019 -0.777 -54.756 1.00 58.88 125 LYS A N 1
ATOM 1061 C CA . LYS A 1 125 ? 37.117 -1.535 -56.014 1.00 58.88 125 LYS A CA 1
ATOM 1062 C C . LYS A 1 125 ? 36.671 -0.709 -57.220 1.00 58.88 125 LYS A C 1
ATOM 1064 O O . LYS A 1 125 ? 37.346 -0.735 -58.241 1.00 58.88 125 LYS A O 1
ATOM 1069 N N . ILE A 1 126 ? 35.583 0.052 -57.082 1.00 58.25 126 ILE A N 1
ATOM 1070 C CA . ILE A 1 126 ? 35.074 0.942 -58.138 1.00 58.25 126 I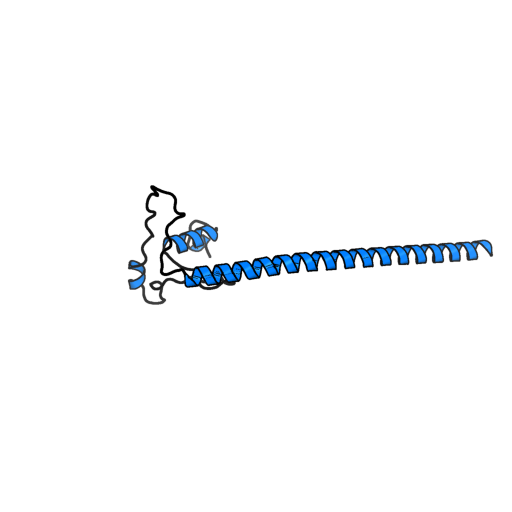LE A CA 1
ATOM 1071 C C . ILE A 1 126 ? 36.070 2.077 -58.415 1.00 58.25 126 ILE A C 1
ATOM 1073 O O . ILE A 1 126 ? 36.379 2.343 -59.569 1.00 58.25 126 ILE A O 1
ATOM 1077 N N . ARG A 1 127 ? 36.654 2.690 -57.377 1.00 54.81 127 ARG A N 1
ATOM 1078 C CA . ARG A 1 127 ? 37.658 3.763 -57.525 1.00 54.81 127 ARG A CA 1
ATOM 1079 C C . ARG A 1 127 ? 38.987 3.328 -58.149 1.00 54.81 127 ARG A C 1
ATOM 1081 O O . ARG A 1 127 ? 39.724 4.187 -58.598 1.00 54.81 127 ARG A O 1
ATOM 1088 N N . ARG A 1 128 ? 39.322 2.033 -58.143 1.00 54.56 128 ARG A N 1
ATOM 1089 C CA . ARG A 1 128 ? 40.541 1.497 -58.786 1.00 54.56 128 ARG A CA 1
ATOM 1090 C C . ARG A 1 128 ? 40.339 1.112 -60.254 1.00 54.56 128 ARG A C 1
ATOM 1092 O O . ARG A 1 128 ? 41.307 0.743 -60.908 1.00 54.56 128 ARG A O 1
ATOM 1099 N N . LEU A 1 129 ? 39.098 1.129 -60.738 1.00 52.31 129 LEU A N 1
ATOM 1100 C CA . LEU A 1 129 ? 38.731 0.799 -62.120 1.00 52.31 129 LEU A CA 1
ATOM 1101 C C . LEU A 1 129 ? 38.542 2.047 -63.003 1.00 52.31 129 LEU A C 1
ATOM 1103 O O . LEU A 1 129 ? 38.212 1.896 -64.177 1.00 52.31 129 LEU A O 1
ATOM 1107 N N . PHE A 1 130 ? 38.765 3.243 -62.449 1.00 43.38 130 PHE A N 1
ATOM 1108 C CA . PHE A 1 130 ? 38.794 4.527 -63.149 1.00 43.38 130 PHE A CA 1
ATOM 1109 C C . PHE A 1 130 ? 40.136 5.217 -62.917 1.00 43.38 130 PHE A C 1
ATOM 1111 O O . PHE A 1 130 ? 40.652 5.108 -61.780 1.00 43.38 130 PHE A O 1
#

Mean predicted aligned error: 17.18 Å

Solvent-accessible surface area (backbone atoms only — not comparable to full-atom values): 7914 Å² total; per-residue (Å²): 113,49,65,81,80,38,103,46,78,57,64,68,59,53,53,51,51,39,51,42,47,62,40,40,78,77,43,94,93,48,101,41,69,49,43,98,43,70,50,93,95,41,70,76,40,47,77,74,59,53,74,65,79,80,73,83,76,87,69,82,85,85,80,74,87,64,84,90,47,58,66,63,53,48,53,52,50,51,52,51,51,52,52,52,52,49,53,52,49,51,53,51,52,54,50,54,54,51,52,50,53,55,50,51,55,52,51,51,52,50,51,53,50,54,51,49,53,50,53,52,53,52,52,54,53,56,61,70,76,104

Secondary structure (DSSP, 8-state):
-HHHHSS---HHHHHHHHHHTT-EE--SSS--EE-TT--TT-GGGGGG-PPPP----SS-GGG---GGGHHHHHHHHHHHHHHHHHHHHHHHHHHHHHHHHHHHHHHHHHHHHHHHHHHHHHHHHHHT--

InterPro domains:
  IPR000232 Heat shock factor (HSF)-type, DNA-binding [PF00447] (1-52)
  IPR000232 Heat shock factor (HSF)-type, DNA-binding [PR00056] (1-13)
  IPR000232 Heat shock factor (HSF)-type, DNA-binding [PR00056] (14-26)
  IPR000232 Heat shock factor (HSF)-type, DNA-binding [PS00434] (2-26)
  IPR000232 Heat shock factor (HSF)-type, DNA-binding [SM00415] (1-52)
  IPR036388 Winged helix-like DNA-binding domain superfamily [G3DSA:1.10.10.10] (1-53)
  IPR036390 Winged helix DNA-binding domain superfamily [SSF46785] (2-52)

Nearest PDB structures (foldseek):
  5d5v-assembly1_B  TM=9.552E-01  e=1.556E-04  Homo sapiens
  7dci-assembly1_A-2  TM=9.363E-01  e=1.168E-04  Homo sapiens
  7dcu-assembly1_A  TM=9.221E-01  e=2.762E-04  Homo sapiens
  5hdn-assembly2_D  TM=9.020E-01  e=2.571E-04  Homo sapiens

Foldseek 3Di:
DCVVPHVDPDPVVVVVVCVQQPWDQDDPVDRDTDDPLDDPPRVVSVVVRDGDDPDPDPDDPPPDDPVVCVVVVVVVVVVVVVVVVVVVVVVVVVVVVVVVVVVVVVVVVVVVVVVVVVVVVVVVVVVVVD

Radius of gyration: 31.69 Å; Cα contacts (8 Å, |Δi|>4): 44; chains: 1; bounding box: 68×39×93 Å

Organism: Nicotiana tabacum (NCBI:txid4097)

pLDDT: mean 82.39, std 17.8, range [42.56, 97.88]

Sequence (130 aa):
MLPKYFKHNNFSSFVRQLNTYGFKKVASKRWEFQHDKFKKGCRQLLEEITRKKCEPSAFPIYLKPTERNTFAIKEENTTRQLLMEENKNLRKERLELQMQIAHFQKLEMKLLECLSQYVENSQNKIRRLF